Protein AF-A5CZS0-F1 (afdb_monomer)

Radius of gyration: 13.15 Å; Cα contacts (8 Å, |Δi|>4): 107; chains: 1; bounding box: 30×30×34 Å

Organism: Pelotomaculum thermopropionicum (strain DSM 13744 / JCM 10971 / SI) (NCBI:txid370438)

Sequence (84 aa):
MKPSKYNFIWPADDPAKVIVFNSLTTALAEVEKTYLDLLDLPRFDYDTLPDPARRFADGLKQGGFILDDAADELKILKYAYNSN

Structure (mmCIF, N/CA/C/O backbone):
data_AF-A5CZS0-F1
#
_entry.id   AF-A5CZS0-F1
#
loop_
_atom_site.group_PDB
_atom_site.id
_atom_site.type_symbol
_atom_site.label_atom_id
_atom_site.label_alt_id
_atom_site.label_comp_id
_atom_site.label_asym_id
_atom_site.label_entity_id
_atom_site.label_seq_id
_atom_site.pdbx_PDB_ins_code
_atom_site.Cartn_x
_atom_site.Cartn_y
_atom_site.Cartn_z
_atom_site.occupancy
_atom_site.B_iso_or_equiv
_atom_site.auth_seq_id
_atom_site.auth_comp_id
_atom_site.auth_asym_id
_atom_site.auth_atom_id
_atom_site.pdbx_PDB_model_num
ATOM 1 N N . 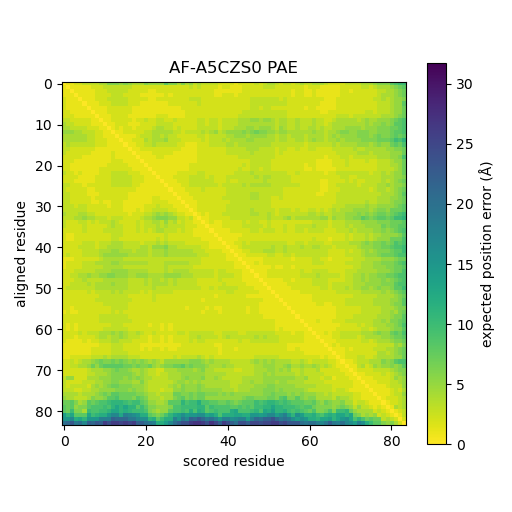MET A 1 1 ? 2.555 -9.867 -2.710 1.00 94.88 1 MET A N 1
ATOM 2 C CA . MET A 1 1 ? 2.726 -8.402 -2.834 1.00 94.88 1 MET A CA 1
ATOM 3 C C . MET A 1 1 ? 3.631 -7.910 -1.723 1.00 94.88 1 MET A C 1
ATOM 5 O O . MET A 1 1 ? 3.686 -8.531 -0.663 1.00 94.88 1 MET A O 1
ATOM 9 N N . LYS A 1 2 ? 4.322 -6.791 -1.952 1.00 96.88 2 LYS A N 1
ATOM 10 C CA . LYS A 1 2 ? 5.230 -6.184 -0.974 1.00 96.88 2 LYS A CA 1
ATOM 11 C C . LYS A 1 2 ? 5.021 -4.670 -0.871 1.00 96.88 2 LYS A C 1
ATOM 13 O O . LYS A 1 2 ? 4.743 -4.038 -1.893 1.00 96.88 2 LYS A O 1
ATOM 18 N N . PRO A 1 3 ? 5.205 -4.067 0.310 1.00 97.12 3 PRO A N 1
ATOM 19 C CA . PRO A 1 3 ? 5.312 -2.618 0.434 1.00 97.12 3 PRO A CA 1
ATOM 20 C C . PRO A 1 3 ? 6.534 -2.094 -0.324 1.00 97.12 3 PRO A C 1
ATOM 22 O O . PRO A 1 3 ? 7.562 -2.774 -0.427 1.00 97.12 3 PRO A O 1
ATOM 25 N N . SER A 1 4 ? 6.438 -0.879 -0.857 1.00 96.88 4 SER A N 1
ATOM 26 C CA . SER A 1 4 ? 7.605 -0.189 -1.402 1.00 96.88 4 SER A CA 1
ATOM 27 C C . SER A 1 4 ? 8.576 0.183 -0.283 1.00 96.88 4 SER A C 1
ATOM 29 O O . SER A 1 4 ? 8.178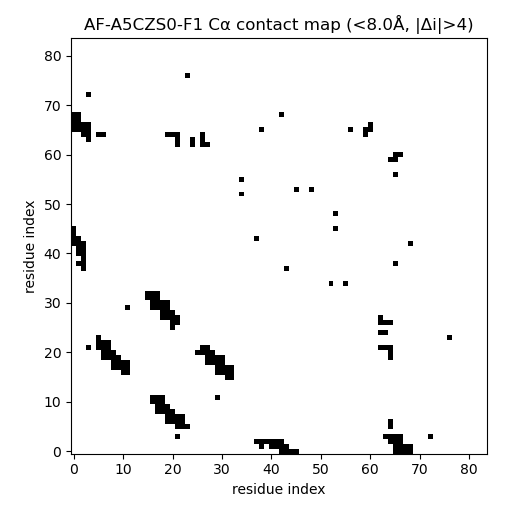 0.664 0.778 1.00 96.88 4 SER A O 1
ATOM 31 N N . LYS A 1 5 ? 9.876 0.035 -0.551 1.00 95.44 5 LYS A N 1
ATOM 32 C CA . LYS A 1 5 ? 10.948 0.466 0.364 1.00 95.44 5 LYS A CA 1
ATOM 33 C C . LYS A 1 5 ? 11.058 1.986 0.486 1.00 95.44 5 LYS A C 1
ATOM 35 O O . LYS A 1 5 ? 11.796 2.474 1.335 1.00 95.44 5 LYS A O 1
ATOM 40 N N . TYR A 1 6 ? 10.366 2.715 -0.384 1.00 95.81 6 TYR A N 1
ATOM 41 C CA . TYR A 1 6 ? 10.374 4.171 -0.451 1.00 95.81 6 TYR A CA 1
ATOM 42 C C . TYR A 1 6 ? 9.158 4.803 0.239 1.00 95.81 6 TYR A C 1
ATOM 44 O O . TYR A 1 6 ? 8.943 6.006 0.100 1.00 95.81 6 TYR A O 1
ATOM 52 N N . ASN A 1 7 ? 8.368 4.014 0.976 1.00 97.38 7 ASN A N 1
ATOM 53 C CA . ASN A 1 7 ? 7.268 4.524 1.786 1.00 97.38 7 ASN A CA 1
ATOM 54 C C . ASN A 1 7 ? 7.775 5.162 3.083 1.00 97.38 7 ASN A C 1
ATOM 56 O O . ASN A 1 7 ? 8.587 4.587 3.805 1.00 97.38 7 ASN A O 1
ATOM 60 N N . PHE A 1 8 ? 7.207 6.315 3.408 1.00 96.88 8 PHE A N 1
ATOM 61 C CA . PHE A 1 8 ? 7.336 7.005 4.680 1.00 96.88 8 PHE A CA 1
ATOM 62 C C . PHE A 1 8 ? 5.944 7.176 5.272 1.00 96.88 8 PHE A C 1
ATOM 64 O O . PHE A 1 8 ? 5.016 7.566 4.564 1.00 96.88 8 PHE A O 1
ATOM 71 N N . ILE A 1 9 ? 5.800 6.860 6.557 1.00 96.62 9 ILE A N 1
ATOM 72 C CA . ILE A 1 9 ? 4.514 6.862 7.253 1.00 96.62 9 ILE A CA 1
ATOM 73 C C . ILE A 1 9 ? 4.613 7.812 8.443 1.00 96.62 9 ILE A C 1
ATOM 75 O O . ILE A 1 9 ? 5.522 7.689 9.265 1.00 96.62 9 ILE A O 1
ATOM 79 N N . TRP A 1 10 ? 3.666 8.742 8.542 1.00 95.31 10 TRP A N 1
ATOM 80 C CA . TRP A 1 10 ? 3.561 9.694 9.647 1.00 95.31 10 TRP A CA 1
ATOM 81 C C . TRP A 1 10 ? 2.147 9.714 10.224 1.00 95.31 10 TRP A C 1
ATOM 83 O O . TRP A 1 10 ? 1.186 9.409 9.512 1.00 95.31 10 TRP A O 1
ATOM 93 N N . PRO A 1 11 ? 1.986 10.087 11.505 1.00 95.25 11 PRO A N 1
ATOM 94 C CA . PRO A 1 11 ? 0.664 10.372 12.045 1.00 95.25 11 PRO A CA 1
ATOM 95 C C . PRO A 1 11 ? -0.007 11.504 11.252 1.00 95.25 11 PRO A C 1
ATOM 97 O O . PRO A 1 11 ? 0.646 12.488 10.902 1.00 95.25 11 PRO A O 1
ATOM 100 N N . ALA A 1 12 ? -1.300 11.344 10.973 1.00 95.19 12 ALA A N 1
ATOM 101 C CA . ALA A 1 12 ? -2.151 12.416 10.467 1.00 95.19 12 ALA A CA 1
ATOM 102 C C . ALA A 1 12 ? -2.718 13.247 11.632 1.00 95.19 12 ALA A C 1
ATOM 104 O O . ALA A 1 12 ? -2.584 12.865 12.799 1.00 95.19 12 ALA A O 1
ATOM 105 N N . ASP A 1 13 ? -3.388 14.355 11.308 1.00 95.25 13 ASP A N 1
ATOM 106 C CA . ASP A 1 13 ? -4.126 15.152 12.296 1.00 95.25 13 ASP A CA 1
ATOM 107 C C . ASP A 1 13 ? -5.280 14.347 12.917 1.00 95.25 13 ASP A C 1
ATOM 109 O O . ASP A 1 13 ? -5.553 14.462 14.113 1.00 95.25 13 ASP A O 1
ATOM 113 N N . ASP A 1 14 ? -5.935 13.498 12.116 1.00 95.25 14 ASP A N 1
ATOM 114 C CA . ASP A 1 14 ? -6.908 12.521 12.600 1.00 95.25 14 ASP A CA 1
ATOM 115 C C . ASP A 1 14 ? -6.181 11.321 13.244 1.00 95.25 14 ASP A C 1
ATOM 117 O O . ASP A 1 14 ? -5.456 10.594 12.552 1.00 95.25 14 ASP A O 1
ATOM 121 N N . PRO A 1 15 ? -6.392 11.038 14.546 1.00 93.56 15 PRO A N 1
ATOM 122 C CA . PRO A 1 15 ? -5.760 9.911 15.226 1.00 93.56 15 PRO A CA 1
ATOM 123 C C . PRO A 1 15 ? -6.098 8.539 14.630 1.00 93.56 15 PRO A C 1
ATOM 125 O O . PRO A 1 15 ? -5.353 7.586 14.877 1.00 93.56 15 PRO A O 1
ATOM 128 N N . ALA A 1 16 ? -7.190 8.405 13.872 1.00 95.12 16 ALA A N 1
ATOM 129 C CA . ALA A 1 16 ? -7.560 7.167 13.186 1.00 95.12 16 ALA A CA 1
ATOM 130 C C . ALA A 1 16 ? -6.770 6.937 11.886 1.00 95.12 16 ALA A C 1
ATOM 132 O O . ALA A 1 16 ? -6.770 5.822 11.359 1.00 95.12 16 ALA A O 1
ATOM 133 N N . LYS A 1 17 ? -6.039 7.950 11.405 1.00 96.56 17 LYS A N 1
ATOM 134 C CA . LYS A 1 17 ? -5.392 7.944 10.094 1.00 96.56 17 LYS A CA 1
ATOM 135 C C . LYS A 1 17 ? -3.883 8.141 10.155 1.00 96.56 17 LYS A C 1
ATOM 137 O O . LYS A 1 17 ? -3.299 8.514 11.176 1.00 96.56 17 LYS A O 1
ATOM 142 N N . VAL A 1 18 ? -3.243 7.858 9.028 1.00 96.88 18 VAL A N 1
ATOM 143 C CA . VAL A 1 18 ? -1.829 8.136 8.776 1.00 96.88 18 VAL A CA 1
ATOM 144 C C . VAL A 1 18 ? -1.645 8.733 7.393 1.00 96.88 18 VAL A C 1
ATOM 146 O O . VAL A 1 18 ? -2.431 8.483 6.480 1.00 96.88 18 VAL A O 1
ATOM 149 N N . ILE A 1 19 ? -0.567 9.488 7.238 1.00 97.19 19 ILE A N 1
ATOM 150 C CA . ILE A 1 19 ? -0.084 9.949 5.944 1.00 97.19 19 ILE A CA 1
ATOM 151 C C . ILE A 1 19 ? 0.978 8.964 5.468 1.00 97.19 19 ILE A C 1
ATOM 153 O O . ILE A 1 19 ? 1.949 8.709 6.179 1.00 97.19 19 ILE A O 1
ATOM 157 N N . VAL A 1 20 ? 0.808 8.444 4.256 1.00 97.56 20 VAL A N 1
ATOM 158 C CA . VAL A 1 20 ? 1.789 7.621 3.550 1.00 97.56 20 VAL A CA 1
ATOM 159 C C . VAL A 1 20 ? 2.310 8.412 2.358 1.00 97.56 20 VAL A C 1
ATOM 161 O O . VAL A 1 20 ? 1.547 8.829 1.488 1.00 97.56 20 VAL A O 1
ATOM 164 N N . PHE A 1 21 ? 3.621 8.611 2.307 1.00 97.44 21 PHE A N 1
ATOM 165 C CA . PHE A 1 21 ? 4.316 9.248 1.194 1.00 97.44 21 PHE A CA 1
ATOM 166 C C . PHE A 1 21 ? 5.296 8.272 0.566 1.00 97.44 21 PHE A C 1
ATOM 168 O O . PHE A 1 21 ? 6.093 7.660 1.271 1.00 97.44 21 PHE A O 1
ATOM 175 N N . ASN A 1 22 ? 5.279 8.150 -0.755 1.00 97.06 22 ASN A N 1
ATOM 176 C CA . ASN A 1 22 ? 6.254 7.351 -1.477 1.00 97.06 22 ASN A CA 1
ATOM 177 C C . ASN A 1 22 ? 7.277 8.275 -2.142 1.00 97.06 22 ASN A C 1
ATOM 179 O O . ASN A 1 22 ? 6.935 9.041 -3.039 1.00 97.06 22 ASN A O 1
ATOM 183 N N . SER A 1 23 ? 8.544 8.208 -1.730 1.00 94.62 23 SER A N 1
ATOM 184 C CA . SER A 1 23 ? 9.571 9.111 -2.266 1.00 94.62 23 SER A CA 1
ATOM 185 C C . SER A 1 23 ? 10.019 8.777 -3.689 1.00 94.62 23 SER A C 1
ATOM 187 O O . SER A 1 23 ? 10.636 9.622 -4.335 1.00 94.62 23 SER A O 1
ATOM 189 N N . LEU A 1 24 ? 9.708 7.577 -4.192 1.00 92.56 24 LEU A N 1
ATOM 190 C CA . LEU A 1 24 ? 10.021 7.171 -5.562 1.00 92.56 24 LEU A CA 1
ATOM 191 C C . LEU A 1 24 ? 8.989 7.721 -6.554 1.00 92.56 24 LEU A C 1
ATOM 193 O O . LEU A 1 24 ? 9.361 8.220 -7.612 1.00 92.56 24 LEU A O 1
ATOM 197 N N . THR A 1 25 ? 7.700 7.628 -6.223 1.00 93.06 25 THR A N 1
ATOM 198 C CA . THR A 1 25 ? 6.596 8.076 -7.089 1.00 93.06 25 THR A CA 1
ATOM 199 C C . THR A 1 25 ? 6.109 9.483 -6.762 1.00 93.06 25 THR A C 1
ATOM 201 O O . THR A 1 25 ? 5.343 10.055 -7.533 1.00 93.06 25 THR A O 1
ATOM 204 N N . THR A 1 26 ? 6.534 10.053 -5.631 1.00 94.00 26 THR A N 1
ATOM 205 C CA . THR A 1 26 ? 6.029 11.305 -5.035 1.00 94.00 26 THR A CA 1
ATOM 206 C C . THR A 1 26 ? 4.538 11.277 -4.684 1.00 94.00 26 THR A C 1
ATOM 208 O O . THR A 1 26 ? 3.946 12.315 -4.391 1.00 94.00 26 THR A O 1
ATOM 211 N N . ALA A 1 27 ? 3.923 10.089 -4.676 1.00 96.06 27 ALA A N 1
ATOM 212 C CA . ALA A 1 27 ? 2.536 9.921 -4.280 1.00 96.06 27 ALA A CA 1
ATOM 213 C C . ALA A 1 27 ? 2.363 10.166 -2.775 1.00 96.06 27 ALA A C 1
ATOM 215 O O . ALA A 1 27 ? 3.198 9.765 -1.962 1.00 96.06 27 ALA A O 1
ATOM 216 N N . LEU A 1 28 ? 1.244 10.791 -2.415 1.00 96.69 28 LEU A N 1
ATOM 217 C CA . LEU A 1 28 ? 0.845 11.077 -1.041 1.00 96.69 28 LEU A CA 1
ATOM 218 C C . LEU A 1 28 ? -0.593 10.597 -0.834 1.00 96.69 28 LEU A C 1
ATOM 220 O O . LEU A 1 28 ? -1.468 10.922 -1.635 1.00 96.69 28 LEU A O 1
ATOM 224 N N . ALA A 1 29 ? -0.833 9.841 0.231 1.00 95.69 29 ALA A N 1
ATOM 225 C CA . ALA A 1 29 ? -2.157 9.354 0.594 1.00 95.69 29 ALA A CA 1
ATOM 226 C C . ALA A 1 29 ? -2.385 9.493 2.101 1.00 95.69 29 ALA A C 1
ATOM 228 O O . ALA A 1 29 ? -1.525 9.128 2.896 1.00 95.69 29 ALA A O 1
ATOM 229 N N . GLU A 1 30 ? -3.556 9.988 2.493 1.00 95.88 30 GLU A N 1
ATOM 230 C CA . GLU A 1 30 ? -4.055 9.853 3.861 1.00 95.88 30 GLU A CA 1
ATOM 231 C C . GLU A 1 30 ? -4.945 8.607 3.919 1.00 95.88 30 GLU A C 1
ATOM 233 O O . GLU A 1 30 ? -5.861 8.464 3.106 1.00 95.88 30 GLU A O 1
ATOM 238 N N . VAL A 1 31 ? -4.666 7.687 4.842 1.00 94.62 31 VAL A N 1
ATOM 239 C CA . VAL A 1 31 ? -5.363 6.399 4.925 1.00 94.62 31 VAL A CA 1
ATOM 240 C C . 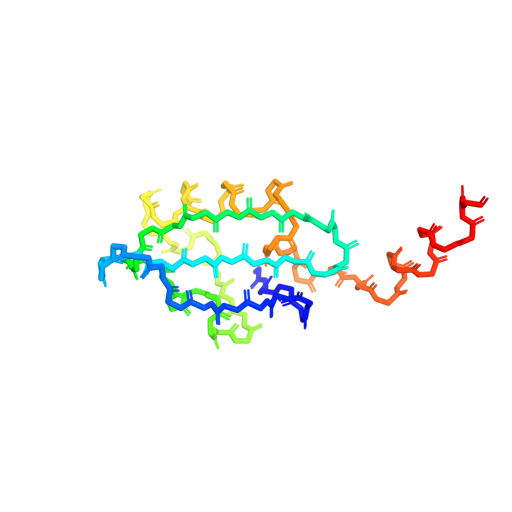VAL A 1 31 ? -5.751 6.035 6.352 1.00 94.62 31 VAL A C 1
ATOM 242 O O . VAL A 1 31 ? -5.066 6.391 7.308 1.00 94.62 31 VAL A O 1
ATOM 245 N N . GLU A 1 32 ? -6.844 5.283 6.485 1.00 94.62 32 GLU A N 1
ATOM 246 C CA . GLU A 1 32 ? -7.283 4.694 7.754 1.00 94.62 32 GLU A CA 1
ATOM 247 C C . GLU A 1 32 ? -6.276 3.654 8.264 1.00 94.62 32 GLU A C 1
ATOM 249 O O . GLU A 1 32 ? -5.735 2.856 7.492 1.00 94.62 32 GLU A O 1
ATOM 254 N N . LYS A 1 33 ? -6.075 3.597 9.584 1.00 94.12 33 LYS A N 1
ATOM 255 C CA . LYS A 1 33 ? -5.143 2.648 10.219 1.00 94.12 33 LYS A CA 1
ATOM 256 C C . LYS A 1 33 ? -5.577 1.182 10.139 1.00 94.12 33 LYS A C 1
ATOM 258 O O . LYS A 1 33 ? -4.758 0.305 10.387 1.00 94.12 33 LYS A O 1
ATOM 263 N N . THR A 1 34 ? -6.833 0.895 9.788 1.00 93.38 34 THR A N 1
ATOM 264 C CA . THR A 1 34 ? -7.445 -0.449 9.846 1.00 93.38 34 THR A CA 1
ATOM 265 C C . THR A 1 34 ? -6.646 -1.543 9.132 1.00 93.38 34 THR A C 1
ATOM 267 O O . THR A 1 34 ? -6.664 -2.685 9.581 1.00 93.38 34 THR A O 1
ATOM 270 N N . TYR A 1 35 ? -5.956 -1.213 8.037 1.00 92.62 35 TYR A N 1
ATOM 271 C CA . TYR A 1 35 ? -5.166 -2.165 7.243 1.00 92.62 35 TYR A CA 1
ATOM 272 C C . TYR A 1 35 ? -3.701 -1.740 7.093 1.00 92.62 35 TYR A C 1
ATOM 274 O O . TYR A 1 35 ? -3.013 -2.192 6.176 1.00 92.62 35 TYR A O 1
ATOM 282 N N . LEU A 1 36 ? -3.222 -0.866 7.984 1.00 93.25 36 LEU A N 1
ATOM 283 C CA . LEU A 1 36 ? -1.874 -0.312 7.902 1.00 93.25 36 LEU A CA 1
ATOM 284 C C . LEU A 1 36 ? -0.790 -1.379 8.077 1.00 93.25 36 LEU A C 1
ATOM 286 O O . LEU A 1 36 ? 0.241 -1.285 7.420 1.00 93.25 36 LEU A O 1
ATOM 290 N N . ASP A 1 37 ? -1.068 -2.429 8.854 1.00 93.62 37 ASP A N 1
ATOM 291 C CA . ASP A 1 37 ? -0.158 -3.556 9.090 1.00 93.62 37 ASP A CA 1
ATOM 292 C C . ASP A 1 37 ? 0.343 -4.202 7.784 1.00 93.62 37 ASP A C 1
ATOM 294 O O . ASP A 1 37 ? 1.438 -4.757 7.740 1.00 93.62 37 ASP A O 1
ATOM 298 N N . LEU A 1 38 ? -0.413 -4.096 6.679 1.00 94.19 38 LEU A N 1
ATOM 299 C CA . LEU A 1 38 ? 0.031 -4.567 5.362 1.00 94.19 38 LEU A CA 1
ATOM 300 C C . LEU A 1 38 ? 1.300 -3.857 4.867 1.00 94.19 38 LEU A C 1
ATOM 302 O O . LEU A 1 38 ? 2.046 -4.448 4.088 1.00 94.19 38 LEU A O 1
ATOM 306 N N . LEU A 1 39 ? 1.540 -2.615 5.300 1.00 94.25 39 LEU A N 1
ATOM 307 C CA . LEU A 1 39 ? 2.736 -1.835 4.978 1.00 94.25 39 LEU A CA 1
ATOM 308 C C . LEU A 1 39 ? 3.944 -2.176 5.863 1.00 94.25 39 LEU A C 1
ATOM 310 O O . LEU A 1 39 ? 5.065 -1.857 5.471 1.00 94.25 39 LEU A O 1
ATOM 314 N N . ASP A 1 40 ? 3.731 -2.864 6.987 1.00 92.00 40 ASP A N 1
ATOM 315 C CA . ASP A 1 40 ? 4.796 -3.304 7.899 1.00 92.00 40 ASP A CA 1
ATOM 316 C C . ASP A 1 40 ? 5.292 -4.727 7.585 1.00 92.00 40 ASP A C 1
ATOM 318 O O . ASP A 1 40 ? 6.377 -5.138 8.007 1.00 92.00 40 ASP A O 1
ATOM 322 N N . LEU A 1 41 ? 4.517 -5.498 6.817 1.00 92.88 41 LEU A N 1
ATOM 323 C CA . LEU A 1 41 ? 4.889 -6.849 6.411 1.00 92.88 41 LEU A CA 1
ATOM 324 C C . LEU A 1 41 ? 5.969 -6.834 5.316 1.00 92.88 41 LEU A C 1
ATOM 326 O O . LEU A 1 41 ? 5.869 -6.077 4.351 1.00 92.88 41 LEU A O 1
ATOM 330 N N . PRO A 1 42 ? 6.961 -7.745 5.358 1.00 91.88 42 PRO A N 1
ATOM 331 C CA . PRO A 1 42 ? 7.943 -7.853 4.281 1.00 91.88 42 PRO A CA 1
ATOM 332 C C . PRO A 1 42 ? 7.291 -8.264 2.953 1.00 91.88 42 PRO A C 1
ATOM 334 O O . PRO A 1 42 ? 7.724 -7.815 1.889 1.00 91.88 42 PRO A O 1
ATOM 337 N N . ARG A 1 43 ? 6.276 -9.140 3.024 1.00 94.69 43 ARG A N 1
ATOM 338 C CA . ARG A 1 43 ? 5.406 -9.598 1.932 1.00 94.69 43 ARG A CA 1
ATOM 339 C C . ARG A 1 43 ? 4.081 -10.095 2.502 1.00 94.69 43 ARG A C 1
ATOM 341 O O . ARG A 1 43 ? 4.043 -10.565 3.637 1.00 94.69 43 ARG A O 1
ATOM 348 N N . PHE A 1 44 ? 3.036 -10.072 1.686 1.00 94.88 44 PHE A N 1
ATOM 349 C CA . PHE A 1 44 ? 1.737 -10.666 1.994 1.00 94.88 44 PHE A CA 1
ATOM 350 C C . PHE A 1 44 ? 1.097 -11.280 0.744 1.00 94.88 44 PHE A C 1
ATOM 352 O O . PHE A 1 44 ? 1.369 -10.859 -0.386 1.00 94.88 44 PHE A O 1
ATOM 359 N N . ASP A 1 45 ? 0.246 -12.283 0.950 1.00 95.06 45 ASP A N 1
ATOM 360 C CA . ASP A 1 45 ? -0.491 -12.952 -0.120 1.00 95.06 45 ASP A CA 1
ATOM 361 C C . ASP A 1 45 ? -1.826 -12.235 -0.377 1.00 95.06 45 ASP A C 1
ATOM 363 O O . ASP A 1 45 ? -2.736 -12.277 0.453 1.00 95.06 45 ASP A O 1
ATOM 367 N N . TYR A 1 46 ? -1.929 -11.562 -1.526 1.00 94.50 46 TYR A N 1
ATOM 368 C CA . TYR A 1 46 ? -3.096 -10.763 -1.907 1.00 94.50 46 TYR A CA 1
ATOM 369 C C . TYR A 1 46 ? -4.367 -11.611 -2.048 1.00 94.50 46 TYR A C 1
ATOM 371 O O . TYR A 1 46 ? -5.450 -11.159 -1.672 1.00 94.50 46 TYR A O 1
ATOM 379 N N . ASP A 1 47 ? -4.248 -12.850 -2.528 1.00 94.50 47 ASP A N 1
ATOM 380 C CA . ASP A 1 47 ? -5.410 -13.695 -2.814 1.00 94.50 47 ASP A CA 1
ATOM 381 C C . ASP A 1 47 ? -6.101 -14.174 -1.529 1.00 94.50 47 ASP A C 1
ATOM 383 O O . ASP A 1 47 ? -7.301 -14.461 -1.528 1.00 94.50 47 ASP A O 1
ATOM 387 N N . THR A 1 48 ? -5.363 -14.179 -0.416 1.00 95.00 48 THR A N 1
ATOM 388 C CA . THR A 1 48 ? -5.862 -14.554 0.916 1.00 95.00 48 THR A CA 1
ATOM 389 C C . THR A 1 48 ? -6.514 -13.403 1.682 1.00 95.00 48 THR A C 1
ATOM 391 O O . THR A 1 48 ? -7.150 -13.636 2.712 1.00 95.00 48 THR A O 1
ATOM 394 N N . LEU A 1 49 ? -6.375 -12.160 1.207 1.00 94.81 49 LEU A N 1
ATOM 395 C CA . LEU A 1 49 ? -6.911 -10.993 1.900 1.00 94.81 49 LEU A CA 1
ATOM 396 C C . LEU A 1 49 ? -8.448 -10.938 1.819 1.00 94.81 49 LEU A C 1
ATOM 398 O O . LEU A 1 49 ? -9.029 -11.233 0.769 1.00 94.81 49 LEU A O 1
ATOM 402 N N . PRO A 1 50 ? -9.133 -10.486 2.888 1.00 95.75 50 PRO A N 1
ATOM 403 C CA . PRO A 1 50 ? -10.559 -10.185 2.818 1.00 95.75 50 PRO A CA 1
ATOM 404 C C . PRO A 1 50 ? -10.823 -9.006 1.866 1.00 95.75 50 PRO A C 1
ATOM 406 O O . PRO A 1 50 ? -9.975 -8.128 1.698 1.00 95.75 50 PRO A O 1
ATOM 409 N N . ASP A 1 51 ? -12.026 -8.939 1.283 1.00 96.19 51 ASP A N 1
ATOM 410 C CA . ASP A 1 51 ? -12.386 -7.935 0.264 1.00 96.19 51 ASP A CA 1
ATOM 411 C C . ASP A 1 51 ? -12.037 -6.479 0.623 1.00 96.19 51 ASP A C 1
ATOM 413 O O . ASP A 1 51 ? -11.491 -5.778 -0.234 1.00 96.19 51 ASP A O 1
ATOM 417 N N . PRO A 1 52 ? -12.292 -5.986 1.851 1.00 94.88 52 PRO A N 1
ATOM 418 C CA . PRO A 1 52 ? -11.945 -4.609 2.194 1.00 94.88 52 PRO A CA 1
ATOM 419 C C . PRO A 1 52 ? -10.429 -4.362 2.207 1.00 94.88 52 PRO A C 1
ATOM 421 O O . PRO A 1 52 ? -9.979 -3.317 1.741 1.00 94.88 52 PRO A O 1
ATOM 424 N N . ALA A 1 53 ? -9.640 -5.338 2.670 1.00 95.19 53 ALA A N 1
ATOM 425 C CA . ALA A 1 53 ? -8.181 -5.255 2.673 1.00 95.19 53 ALA A CA 1
ATOM 426 C C . ALA A 1 53 ? -7.607 -5.329 1.249 1.00 95.19 53 ALA A C 1
ATOM 428 O O . ALA A 1 53 ? -6.644 -4.630 0.942 1.00 95.19 53 ALA A O 1
ATOM 429 N N . ARG A 1 54 ? -8.232 -6.106 0.350 1.00 96.31 54 ARG A N 1
ATOM 430 C CA . ARG A 1 54 ? -7.877 -6.111 -1.079 1.00 96.31 54 ARG A CA 1
ATOM 431 C C . ARG A 1 54 ? -8.086 -4.750 -1.725 1.00 96.31 54 ARG A C 1
ATOM 433 O O . ARG A 1 54 ? -7.158 -4.224 -2.323 1.00 96.31 54 ARG A O 1
ATOM 440 N N . ARG A 1 55 ? -9.257 -4.132 -1.527 1.00 95.25 55 ARG A N 1
ATOM 441 C CA . ARG A 1 55 ? -9.549 -2.786 -2.059 1.00 95.25 55 ARG A CA 1
ATOM 442 C C . ARG A 1 55 ? -8.574 -1.733 -1.543 1.00 95.25 55 ARG A C 1
ATOM 444 O O . ARG A 1 55 ? -8.165 -0.852 -2.295 1.00 95.25 55 ARG A O 1
ATOM 451 N N . PHE A 1 56 ? -8.199 -1.835 -0.271 1.00 95.19 56 PHE A N 1
ATOM 452 C CA . PHE A 1 56 ? -7.165 -0.992 0.317 1.00 95.19 56 PHE A CA 1
ATOM 453 C C . PHE A 1 56 ? -5.814 -1.190 -0.384 1.00 95.19 56 PHE A C 1
ATOM 455 O O . PHE A 1 56 ? -5.202 -0.219 -0.832 1.00 95.19 56 PHE A O 1
ATOM 462 N N . ALA A 1 57 ? -5.382 -2.444 -0.548 1.00 95.88 57 ALA A N 1
ATOM 463 C CA . ALA A 1 57 ? -4.140 -2.771 -1.238 1.00 95.88 57 ALA A CA 1
ATOM 464 C C . ALA A 1 57 ? -4.142 -2.306 -2.705 1.00 95.88 57 ALA A C 1
ATOM 466 O O . ALA A 1 57 ? -3.136 -1.778 -3.175 1.00 95.88 57 ALA A O 1
ATOM 467 N N . ASP A 1 58 ? -5.271 -2.425 -3.407 1.00 95.69 58 ASP A N 1
ATOM 4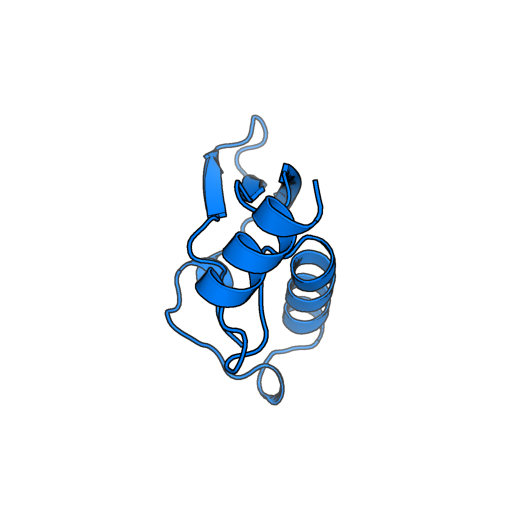68 C CA . ASP A 1 58 ? -5.427 -1.970 -4.792 1.00 95.69 58 ASP A CA 1
ATOM 469 C C . ASP A 1 58 ? -5.297 -0.449 -4.919 1.00 95.69 58 ASP A C 1
ATOM 471 O O . ASP A 1 58 ? -4.603 0.040 -5.813 1.00 95.69 58 ASP A O 1
ATOM 475 N N . GLY A 1 59 ? -5.913 0.311 -4.007 1.00 94.94 59 GLY A N 1
ATOM 476 C CA . GLY A 1 59 ? -5.764 1.767 -3.965 1.00 94.94 59 GLY A CA 1
ATOM 477 C C . GLY A 1 59 ? -4.309 2.182 -3.739 1.00 94.94 59 GLY A C 1
ATOM 478 O O . GLY A 1 59 ? -3.775 3.038 -4.445 1.00 94.94 59 GLY A O 1
ATOM 479 N N . LEU A 1 60 ? -3.623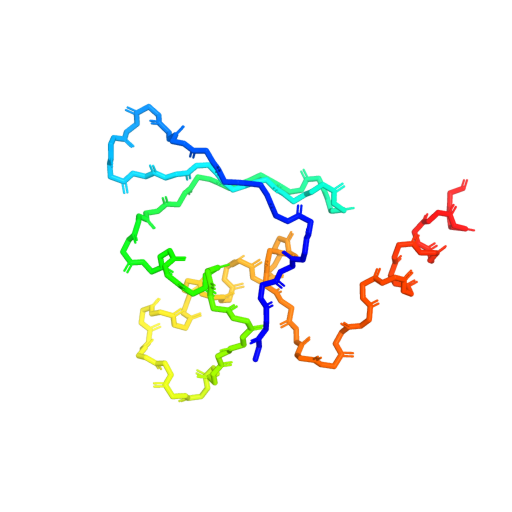 1.509 -2.815 1.00 95.94 60 LEU A N 1
ATOM 480 C CA . LEU A 1 60 ? -2.208 1.755 -2.545 1.00 95.94 60 LEU A CA 1
ATOM 481 C C . LEU A 1 60 ? -1.283 1.307 -3.685 1.00 95.94 60 LEU A C 1
ATOM 483 O O . LEU A 1 60 ? -0.239 1.923 -3.917 1.00 95.94 60 LEU A O 1
ATOM 487 N N . LYS A 1 61 ? -1.669 0.278 -4.443 1.00 95.81 61 LYS A N 1
ATOM 488 C CA . LYS A 1 61 ? -0.937 -0.160 -5.634 1.00 95.81 61 LYS A CA 1
ATOM 489 C C . LYS A 1 61 ? -0.906 0.927 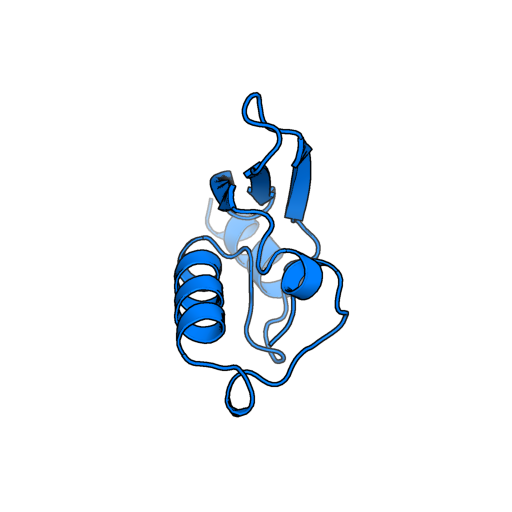-6.709 1.00 95.81 61 LYS A C 1
ATOM 491 O O . LYS A 1 61 ? 0.134 1.124 -7.332 1.00 95.81 61 LYS A O 1
ATOM 496 N N . GLN A 1 62 ? -1.997 1.676 -6.893 1.00 92.38 62 GLN A N 1
ATOM 497 C CA . GLN A 1 62 ? -2.055 2.770 -7.876 1.00 92.38 62 GLN A CA 1
ATOM 498 C C . GLN A 1 62 ? -1.040 3.886 -7.587 1.00 92.38 62 GLN A C 1
ATOM 500 O O . GLN A 1 62 ? -0.460 4.437 -8.518 1.00 92.38 62 GLN A O 1
ATOM 505 N N . GLY A 1 63 ? -0.787 4.191 -6.310 1.00 91.94 63 GLY A N 1
ATOM 506 C CA . GLY A 1 63 ? 0.211 5.186 -5.894 1.00 91.94 63 GLY A CA 1
ATOM 507 C C . GLY A 1 63 ? 1.650 4.662 -5.812 1.00 91.94 63 GLY A C 1
ATOM 508 O O . GLY A 1 63 ? 2.562 5.419 -5.479 1.00 91.94 63 GLY A O 1
ATOM 509 N N . GLY A 1 64 ? 1.878 3.376 -6.097 1.00 95.06 64 GLY A N 1
ATOM 510 C CA . GLY A 1 64 ? 3.186 2.732 -5.954 1.00 95.06 64 GLY A CA 1
ATOM 511 C C . GLY A 1 64 ? 3.606 2.471 -4.505 1.00 95.06 64 GLY A C 1
ATOM 512 O O . GLY A 1 64 ? 4.761 2.134 -4.257 1.00 95.06 64 GLY A O 1
ATOM 513 N N . PHE A 1 65 ? 2.681 2.588 -3.548 1.00 97.06 65 PHE A N 1
ATOM 514 C CA . PHE A 1 65 ? 2.944 2.274 -2.143 1.00 97.06 65 PHE A CA 1
ATOM 515 C C . PHE A 1 65 ? 3.059 0.761 -1.917 1.00 97.06 65 PHE A C 1
ATOM 517 O O . PHE A 1 65 ? 3.809 0.310 -1.052 1.00 97.06 65 PHE A O 1
ATOM 524 N N . ILE A 1 66 ? 2.334 -0.030 -2.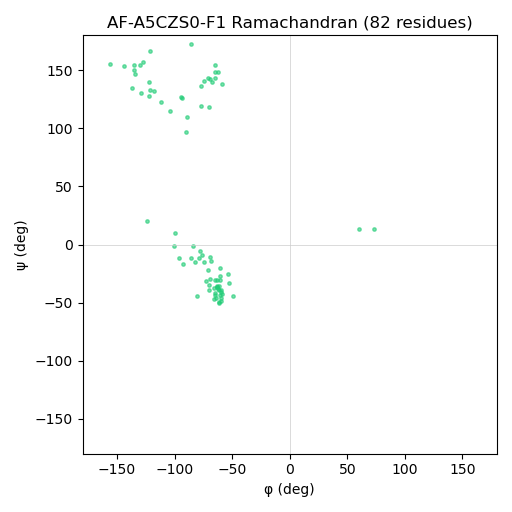709 1.00 97.12 66 ILE A N 1
ATOM 525 C CA . ILE A 1 66 ? 2.399 -1.492 -2.731 1.00 97.12 66 ILE A CA 1
ATOM 526 C C . ILE A 1 66 ? 2.760 -1.933 -4.143 1.00 97.12 66 ILE A C 1
ATOM 528 O O . ILE A 1 66 ? 2.279 -1.380 -5.129 1.00 97.12 66 ILE A O 1
ATOM 532 N N . LEU A 1 67 ? 3.616 -2.942 -4.233 1.00 96.25 67 LEU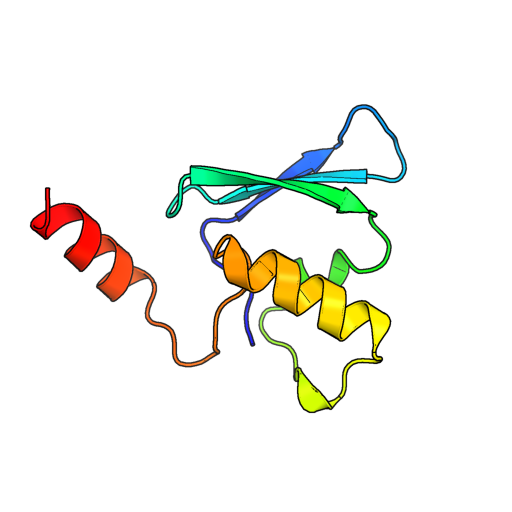 A N 1
ATOM 533 C CA . LEU A 1 67 ? 4.163 -3.448 -5.478 1.00 96.25 67 LEU A CA 1
ATOM 534 C C . LEU A 1 67 ? 3.956 -4.960 -5.580 1.00 96.25 67 LEU A C 1
ATOM 536 O O . LEU A 1 67 ? 3.840 -5.678 -4.581 1.00 96.25 67 LEU A O 1
ATOM 540 N N . ASP A 1 68 ? 3.968 -5.457 -6.813 1.00 94.50 68 ASP A N 1
ATOM 541 C CA . ASP A 1 68 ? 4.042 -6.893 -7.060 1.00 94.50 68 ASP A CA 1
ATOM 542 C C . ASP A 1 68 ? 5.387 -7.444 -6.550 1.00 94.50 68 ASP A C 1
ATOM 544 O O . ASP A 1 68 ? 6.410 -6.756 -6.574 1.00 94.50 68 ASP A O 1
ATOM 548 N N . ASP A 1 69 ? 5.414 -8.696 -6.085 1.00 90.62 69 ASP A N 1
ATOM 549 C CA . ASP A 1 69 ? 6.612 -9.262 -5.433 1.00 90.62 69 ASP A CA 1
ATOM 550 C C . ASP A 1 69 ? 7.836 -9.295 -6.350 1.00 90.62 69 ASP A C 1
ATOM 552 O O . ASP A 1 69 ? 8.971 -9.161 -5.888 1.00 90.62 69 ASP A O 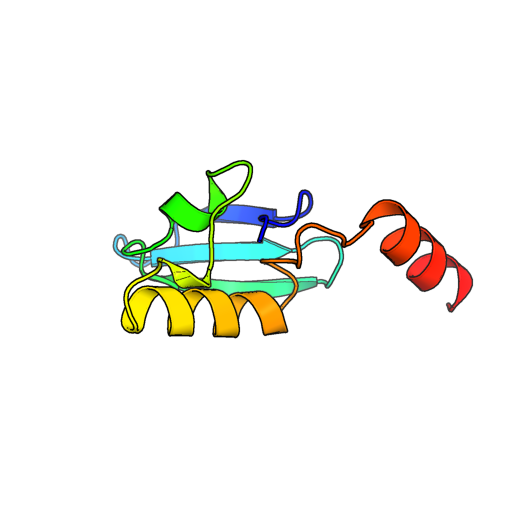1
ATOM 556 N N . ALA A 1 70 ? 7.592 -9.440 -7.652 1.00 91.06 70 ALA A N 1
ATOM 557 C CA . ALA A 1 70 ? 8.611 -9.448 -8.691 1.00 91.06 70 ALA A CA 1
ATOM 558 C C . ALA A 1 70 ? 9.131 -8.044 -9.061 1.00 91.06 70 ALA A C 1
ATOM 560 O O . ALA A 1 70 ? 10.056 -7.935 -9.864 1.00 91.06 70 ALA A O 1
ATOM 561 N N . ALA A 1 71 ? 8.557 -6.966 -8.512 1.00 92.00 71 ALA A N 1
ATOM 562 C CA . ALA A 1 71 ? 8.946 -5.604 -8.854 1.00 92.00 71 ALA A CA 1
ATOM 563 C C . ALA A 1 71 ? 10.348 -5.254 -8.322 1.00 92.00 71 ALA A C 1
ATOM 565 O O . ALA A 1 71 ? 10.593 -5.203 -7.108 1.00 92.00 71 ALA A O 1
ATOM 566 N N . ASP A 1 72 ? 11.253 -4.947 -9.252 1.00 90.25 72 ASP A N 1
ATOM 567 C CA . ASP A 1 72 ? 12.592 -4.431 -8.970 1.00 90.25 72 ASP A CA 1
ATOM 568 C C . ASP A 1 72 ? 12.572 -2.896 -8.917 1.00 90.25 72 ASP A C 1
ATOM 570 O O . ASP A 1 72 ? 12.658 -2.203 -9.933 1.00 90.25 72 ASP A O 1
ATOM 574 N N . GLU A 1 73 ? 12.466 -2.365 -7.701 1.00 90.31 73 GLU A N 1
ATOM 575 C CA . GLU A 1 73 ? 12.412 -0.923 -7.446 1.00 90.31 73 GLU A CA 1
ATOM 576 C C . GLU A 1 73 ? 13.694 -0.194 -7.875 1.00 90.31 73 GLU A C 1
ATOM 578 O O . GLU A 1 73 ? 13.626 0.952 -8.316 1.00 90.31 73 GLU A O 1
ATOM 583 N N . LEU A 1 74 ? 14.861 -0.851 -7.824 1.00 89.75 74 LEU A N 1
ATOM 584 C CA . LEU A 1 74 ? 16.117 -0.236 -8.258 1.00 89.75 74 LEU A CA 1
ATOM 585 C C . LEU A 1 74 ? 16.133 -0.059 -9.778 1.00 89.75 74 LEU A C 1
ATOM 587 O O . LEU A 1 74 ? 16.616 0.955 -10.285 1.00 89.75 74 LEU A O 1
ATOM 591 N N . LYS A 1 75 ? 15.599 -1.038 -10.514 1.00 89.31 75 LYS A N 1
ATOM 592 C CA . LYS A 1 75 ? 15.441 -0.931 -11.967 1.00 89.31 75 LYS A CA 1
ATOM 593 C C . LYS A 1 75 ? 14.455 0.178 -12.340 1.00 89.31 75 LYS A C 1
ATOM 595 O O . LYS A 1 75 ? 14.746 0.937 -13.262 1.00 89.31 75 LYS A O 1
ATOM 600 N N . ILE A 1 76 ? 13.342 0.296 -11.612 1.00 88.06 76 ILE A N 1
ATOM 601 C CA . ILE A 1 76 ? 12.354 1.371 -11.802 1.00 88.06 76 ILE A CA 1
ATOM 602 C C . ILE A 1 76 ? 13.008 2.743 -11.587 1.00 88.06 76 ILE A C 1
ATOM 604 O O . ILE A 1 76 ? 12.911 3.604 -12.458 1.00 88.06 76 ILE A O 1
ATOM 608 N N . LEU A 1 77 ? 13.750 2.923 -10.489 1.00 85.75 77 LEU A N 1
ATOM 609 C CA . LEU A 1 77 ? 14.454 4.174 -10.192 1.00 85.75 77 LEU A CA 1
ATOM 610 C C . LEU A 1 77 ? 15.479 4.540 -11.278 1.00 85.75 77 LEU A C 1
ATOM 612 O O . LEU A 1 77 ? 15.513 5.680 -11.737 1.00 85.75 77 LEU A O 1
ATOM 616 N N . LYS A 1 78 ? 16.292 3.572 -11.728 1.00 85.56 78 LYS A N 1
ATOM 617 C CA . LYS A 1 78 ? 17.262 3.784 -12.819 1.00 85.56 78 LYS A CA 1
ATOM 618 C C . LYS A 1 78 ? 16.581 4.228 -14.110 1.00 85.56 78 LYS A C 1
ATOM 620 O O . LYS A 1 78 ? 17.091 5.106 -14.796 1.00 85.56 78 LYS A O 1
ATOM 625 N N . TYR A 1 79 ? 15.450 3.612 -14.445 1.00 83.38 79 TYR A N 1
ATOM 626 C CA . TYR A 1 79 ? 14.689 3.975 -15.634 1.00 83.38 79 TYR A CA 1
ATOM 627 C C . TYR A 1 79 ? 14.122 5.394 -15.526 1.00 83.38 79 TYR A C 1
ATOM 629 O O . TYR A 1 79 ? 14.295 6.177 -16.455 1.00 83.38 79 TYR A O 1
ATOM 637 N N . ALA A 1 80 ? 13.509 5.743 -14.391 1.00 81.06 80 ALA A N 1
ATOM 638 C CA . ALA A 1 80 ? 12.967 7.080 -14.151 1.00 81.06 80 ALA A CA 1
ATOM 639 C C . ALA A 1 80 ? 14.050 8.169 -14.235 1.00 81.06 80 ALA A C 1
ATOM 641 O O . ALA A 1 80 ? 13.826 9.208 -14.844 1.00 81.06 80 ALA A O 1
ATOM 642 N N . TYR A 1 81 ? 15.240 7.907 -13.687 1.00 78.75 81 TYR A N 1
ATOM 643 C CA . TYR A 1 81 ? 16.377 8.822 -13.790 1.00 78.75 81 TYR A CA 1
ATOM 644 C C . TYR A 1 81 ? 16.854 9.006 -15.237 1.00 78.75 81 TYR A C 1
ATOM 646 O O . TYR A 1 81 ? 17.049 10.131 -15.673 1.00 78.75 81 TYR A O 1
ATOM 654 N N . ASN A 1 82 ? 17.007 7.911 -15.990 1.00 78.25 82 ASN A N 1
ATOM 655 C CA . ASN A 1 82 ? 17.517 7.944 -17.367 1.00 78.25 82 ASN A CA 1
ATOM 656 C C . ASN A 1 82 ? 16.494 8.428 -18.411 1.00 78.25 82 ASN A C 1
ATOM 658 O O . ASN A 1 82 ? 16.850 8.563 -19.579 1.00 78.25 82 ASN A O 1
ATOM 662 N N . SER A 1 83 ? 15.229 8.596 -18.023 1.00 73.06 83 SER A N 1
ATOM 663 C CA . SER A 1 83 ? 14.149 9.045 -18.914 1.00 73.06 83 SER A CA 1
ATOM 664 C C . SER A 1 83 ? 13.824 10.537 -18.758 1.00 73.06 83 SER A C 1
ATOM 666 O O . SER A 1 83 ? 12.937 11.023 -19.458 1.00 73.06 83 SER A O 1
ATOM 668 N N . ASN A 1 84 ? 14.518 11.231 -17.847 1.00 53.91 84 ASN A N 1
ATOM 669 C CA . ASN A 1 84 ? 14.515 12.690 -17.684 1.00 53.91 84 ASN A CA 1
ATOM 670 C C . ASN A 1 84 ? 15.733 13.309 -18.374 1.00 53.91 84 ASN A C 1
ATOM 672 O O . ASN A 1 84 ? 15.608 14.470 -18.821 1.00 53.91 84 ASN A O 1
#

Solvent-accessible surface area (backbone atoms only — not comparable to full-atom values): 4882 Å² total; per-residue (Å²): 58,22,40,39,92,47,56,46,79,43,82,39,93,52,88,66,31,28,34,40,35,20,75,83,70,68,32,73,46,79,43,66,52,90,63,46,67,62,64,74,35,84,58,51,66,66,88,78,45,56,70,72,55,41,54,51,49,53,58,35,35,76,47,55,43,30,38,59,72,87,62,57,64,68,59,51,52,53,49,59,61,76,74,110

Mean predicted aligned error: 3.45 Å

Nearest PDB structures (foldseek):
  8s8u-assembly1_A  TM=5.230E-01  e=6.071E+00  Escherichia coli K-12
  2r72-assembly1_A  TM=4.839E-01  e=5.328E+00  Infectious bursal disease virus
  2pus-assembly1_A  TM=4.890E-01  e=6.481E+00  Infectious bursal disease virus
  7v8n-assembly1_A  TM=2.268E-01  e=1.042E+00  Homo sapiens

Secondary structure (DSSP, 8-state):
-EE-TTEEEEE-SSTTEEEEEETTT--EEEEEGGGGGGGTSS---GGGS-HHHHHHHHHHHHTTSEE-TT--HHHHHHHHHHT-

pLDDT: mean 92.99, std 6.19, range [53.91, 97.56]

Foldseek 3Di:
DAFDPQWDWAQDPPNQWIWIAGPQQRDIDIDGPPQCVRHVDRDDDLVPDDPVNNVVLVVCVVSRRDDDPPDDVVVVSVVVVVVD